Protein AF-A0A135VTE7-F1 (afdb_monomer_lite)

Secondary structure (DSSP, 8-state):
----PPPEEEEEETTEEEEEEEE-TTTS-EEEEEEEE-TTT--EEEEEE-SSHHHHHHHHH-HHHHHHT-TT----S----

Radius of gyration: 13.7 Å; chains: 1; bounding box: 42×28×35 Å

Foldseek 3Di:
DPPQQDWDWPDDDP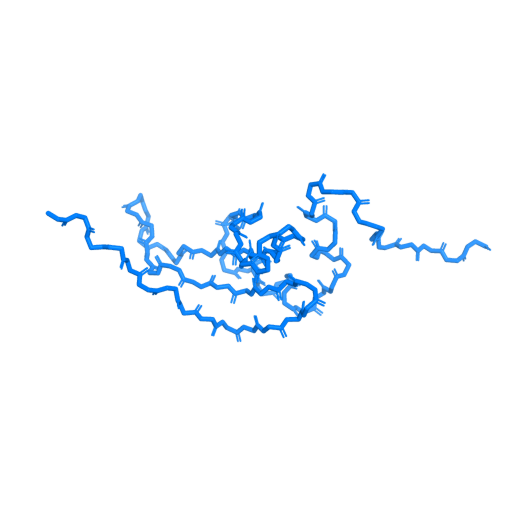QKTWTWRQADPVPRATFIFMWGQDPPPRDTDTQDTDPHPVLSVCVVVAVLSVCVSGPVNRHHPDDDD

pLDDT: mean 92.99, std 11.91, range [39.22, 98.62]

Structure (mmCIF, N/CA/C/O backbone):
data_AF-A0A135VTE7-F1
#
_entry.id   AF-A0A135VTE7-F1
#
loop_
_atom_site.group_PDB
_atom_site.id
_atom_site.type_symbol
_atom_site.label_atom_id
_atom_site.label_alt_id
_atom_site.label_comp_id
_atom_site.label_asym_id
_atom_site.label_entity_id
_atom_site.label_seq_id
_atom_site.pdbx_PDB_ins_code
_atom_site.Cartn_x
_atom_site.Cartn_y
_atom_site.Cartn_z
_atom_site.occupancy
_atom_site.B_iso_or_equiv
_atom_site.auth_seq_id
_atom_site.auth_comp_id
_atom_site.auth_asym_id
_atom_site.auth_atom_id
_atom_site.pdbx_PDB_model_num
ATOM 1 N N . MET A 1 1 ? -20.515 -14.042 15.252 1.00 39.22 1 MET A N 1
ATOM 2 C CA . MET A 1 1 ? -20.116 -13.787 13.848 1.00 39.22 1 MET A CA 1
ATOM 3 C C . MET A 1 1 ? -19.261 -12.527 13.818 1.00 39.22 1 MET A C 1
ATOM 5 O O . MET A 1 1 ? -19.765 -11.482 14.204 1.00 39.22 1 MET A O 1
ATOM 9 N N . LYS A 1 2 ? -17.976 -12.603 13.437 1.00 41.06 2 LYS A N 1
ATOM 10 C CA . LYS A 1 2 ? -17.180 -11.391 13.171 1.00 41.06 2 LYS A CA 1
ATOM 11 C C . LYS A 1 2 ? -17.686 -10.808 11.853 1.00 41.06 2 LYS A C 1
ATOM 13 O O . LYS A 1 2 ? -17.511 -11.428 10.809 1.00 41.06 2 LYS A O 1
ATOM 18 N N . VAL A 1 3 ? -18.379 -9.674 11.908 1.00 49.22 3 VAL A N 1
ATOM 19 C CA . VAL A 1 3 ? -18.814 -8.961 10.704 1.00 49.22 3 VAL A CA 1
ATOM 20 C C . VAL A 1 3 ? -17.556 -8.428 10.025 1.00 49.22 3 VAL A C 1
ATOM 22 O O . VAL A 1 3 ? -16.958 -7.461 10.488 1.00 49.22 3 VAL A O 1
ATOM 25 N N . SER A 1 4 ? -17.116 -9.095 8.960 1.00 57.44 4 SER A N 1
ATOM 26 C CA . SER A 1 4 ? -16.083 -8.555 8.079 1.00 57.44 4 SER A CA 1
ATOM 27 C C . SER A 1 4 ? -16.680 -7.332 7.381 1.00 57.44 4 SER A C 1
ATOM 29 O O . SER A 1 4 ? -17.630 -7.457 6.605 1.00 57.44 4 SER A O 1
ATOM 31 N N . LYS A 1 5 ? -16.199 -6.133 7.728 1.00 76.38 5 LYS A N 1
ATOM 32 C CA . LYS A 1 5 ? -16.608 -4.898 7.051 1.00 76.38 5 LYS A CA 1
ATOM 33 C C . LYS A 1 5 ? -16.109 -4.972 5.610 1.00 76.38 5 LYS A C 1
ATOM 35 O O . LYS A 1 5 ? -14.921 -5.188 5.386 1.00 76.38 5 LYS A O 1
ATOM 40 N N . LYS A 1 6 ? -17.016 -4.815 4.641 1.00 85.25 6 LYS A N 1
ATOM 41 C CA . LYS A 1 6 ? -16.629 -4.732 3.228 1.00 85.25 6 LYS A CA 1
ATOM 42 C C . LYS A 1 6 ? -15.712 -3.513 3.045 1.00 85.25 6 LYS A C 1
ATOM 44 O O . LYS A 1 6 ? -16.075 -2.445 3.540 1.00 85.25 6 LYS A O 1
ATOM 49 N N . PRO A 1 7 ? -14.559 -3.661 2.375 1.00 93.00 7 PRO A N 1
ATOM 50 C CA . PRO A 1 7 ? -13.672 -2.538 2.118 1.00 93.00 7 PRO A CA 1
ATOM 51 C C . PRO A 1 7 ? -14.336 -1.547 1.159 1.00 93.00 7 PRO A C 1
ATOM 53 O O . PRO A 1 7 ? -14.950 -1.952 0.169 1.00 93.00 7 PRO A O 1
ATOM 56 N N . THR A 1 8 ? -14.187 -0.256 1.443 1.00 97.06 8 THR A N 1
ATOM 57 C CA . THR A 1 8 ? -14.501 0.816 0.495 1.00 97.06 8 THR A CA 1
ATOM 58 C C . THR A 1 8 ? -13.272 1.042 -0.370 1.00 97.06 8 THR A C 1
ATOM 60 O O . THR A 1 8 ? -12.207 1.356 0.158 1.00 97.06 8 THR A O 1
ATOM 63 N N . VAL A 1 9 ? -13.408 0.874 -1.684 1.00 97.75 9 VAL A N 1
ATOM 64 C CA . VAL A 1 9 ? -12.336 1.175 -2.639 1.00 97.75 9 VAL A CA 1
ATOM 65 C C . VAL A 1 9 ? -12.370 2.665 -2.956 1.00 97.75 9 VAL A C 1
ATOM 67 O O . VAL A 1 9 ? -13.406 3.177 -3.373 1.00 97.75 9 VAL A O 1
ATOM 70 N N . LEU A 1 10 ? -11.252 3.349 -2.723 1.00 98.06 10 LEU A N 1
ATOM 71 C CA . LEU A 1 10 ? -11.097 4.779 -2.989 1.00 98.06 10 LEU A CA 1
ATOM 72 C C . LEU A 1 10 ? -10.527 5.028 -4.386 1.00 98.06 10 LEU A C 1
ATOM 74 O O . LEU A 1 10 ? -10.958 5.949 -5.071 1.00 98.06 10 LEU A O 1
ATOM 78 N N . MET A 1 11 ? -9.572 4.198 -4.811 1.00 98.38 11 MET A N 1
ATOM 79 C CA . MET A 1 11 ? -8.945 4.283 -6.127 1.00 98.38 11 MET A CA 1
ATOM 80 C C . MET A 1 11 ? -8.396 2.918 -6.547 1.00 98.38 11 MET A C 1
ATOM 82 O O . MET A 1 11 ? -7.936 2.141 -5.707 1.00 98.38 11 MET A O 1
ATOM 86 N N . GLU A 1 12 ? -8.416 2.636 -7.847 1.00 97.56 12 GLU A N 1
ATOM 87 C CA . GLU A 1 12 ? -7.776 1.463 -8.445 1.00 97.56 12 GLU A CA 1
ATOM 88 C C . GLU A 1 12 ? -6.708 1.916 -9.445 1.00 97.56 12 GLU A C 1
ATOM 90 O O . GLU A 1 12 ? -6.957 2.774 -10.291 1.00 97.56 12 GLU A O 1
ATOM 95 N N . ARG A 1 13 ? -5.512 1.334 -9.341 1.00 96.38 13 ARG A N 1
ATOM 96 C CA . ARG A 1 13 ? -4.379 1.563 -10.241 1.00 96.38 13 ARG A CA 1
ATOM 97 C C . ARG A 1 13 ? -3.611 0.257 -10.374 1.00 96.38 13 ARG A C 1
ATOM 99 O O . ARG A 1 13 ? -2.687 0.011 -9.604 1.00 96.38 13 ARG A O 1
ATOM 106 N N . PHE A 1 14 ? -4.026 -0.591 -11.316 1.00 96.31 14 PHE A N 1
ATOM 107 C CA . PHE A 1 14 ? -3.461 -1.932 -11.493 1.00 96.31 14 PHE A CA 1
ATOM 108 C C . PHE A 1 14 ? -1.917 -1.899 -11.477 1.00 96.31 14 PHE A C 1
ATOM 110 O O . PHE A 1 14 ? -1.341 -1.088 -12.206 1.00 96.31 14 PHE A O 1
ATOM 117 N N . PRO A 1 15 ? -1.241 -2.747 -10.673 1.00 97.69 15 PRO A N 1
ATOM 118 C CA . PRO A 1 15 ? -1.761 -3.893 -9.907 1.00 97.69 15 PRO A CA 1
ATOM 119 C C . PRO A 1 15 ? -2.317 -3.571 -8.504 1.00 97.69 15 PRO A C 1
ATOM 121 O O . PRO A 1 15 ? -2.655 -4.494 -7.760 1.00 97.69 15 PRO A O 1
ATOM 124 N N . TYR A 1 16 ? -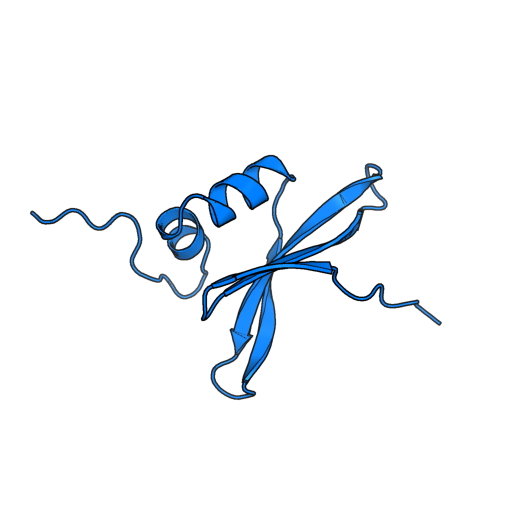2.414 -2.296 -8.131 1.00 98.56 16 TYR A N 1
ATOM 125 C CA . TYR A 1 16 ? -2.781 -1.829 -6.795 1.00 98.56 16 TYR A CA 1
ATOM 126 C C . TYR A 1 16 ? -4.217 -1.302 -6.701 1.00 98.56 16 TYR A C 1
ATOM 128 O O . TYR A 1 16 ? -4.828 -0.871 -7.682 1.00 98.56 16 TYR A O 1
ATOM 136 N N . ARG A 1 17 ? -4.746 -1.267 -5.479 1.00 98.56 17 ARG A N 1
ATOM 137 C CA . ARG A 1 17 ? -5.911 -0.458 -5.109 1.00 98.56 17 ARG A CA 1
ATOM 138 C C . ARG A 1 17 ? -5.804 0.051 -3.678 1.00 98.56 17 ARG A C 1
ATOM 140 O O . ARG A 1 17 ? -5.199 -0.592 -2.822 1.00 98.56 17 ARG A O 1
ATOM 147 N N . TYR A 1 18 ? -6.452 1.176 -3.426 1.00 98.62 18 TYR A N 1
ATOM 148 C CA . TYR A 1 18 ? -6.379 1.933 -2.181 1.00 98.62 18 TYR A CA 1
ATOM 149 C C . TYR A 1 18 ? -7.738 1.857 -1.498 1.00 98.62 18 TYR A C 1
ATOM 151 O O . TYR A 1 18 ? -8.762 2.151 -2.123 1.00 98.62 18 TYR A O 1
ATOM 159 N N . ILE A 1 19 ? -7.771 1.402 -0.245 1.00 98.19 19 ILE A N 1
ATOM 160 C CA . ILE A 1 19 ? -9.021 1.062 0.439 1.00 98.19 19 ILE A CA 1
ATOM 161 C C . ILE A 1 19 ? -9.087 1.607 1.865 1.00 98.19 19 ILE A C 1
ATOM 163 O O . ILE A 1 19 ? -8.071 1.840 2.520 1.00 98.19 19 ILE A O 1
ATOM 167 N N . GLN A 1 20 ? -10.315 1.715 2.371 1.00 97.56 20 GLN A N 1
ATOM 168 C CA . GLN A 1 20 ? -10.603 1.877 3.793 1.00 97.56 20 GLN A CA 1
ATOM 169 C C . GLN A 1 20 ? -11.463 0.723 4.320 1.00 97.56 20 GLN A C 1
ATOM 171 O O . GLN A 1 20 ? -12.456 0.334 3.698 1.00 97.56 20 GLN A O 1
ATOM 176 N N . VAL A 1 21 ? -11.120 0.200 5.501 1.00 94.50 21 VAL A N 1
ATOM 177 C CA . VAL A 1 21 ? -11.815 -0.916 6.171 1.00 94.50 21 VAL A CA 1
ATOM 178 C C . VAL A 1 21 ? -12.458 -0.446 7.479 1.00 94.50 21 VAL A C 1
ATOM 180 O O . VAL A 1 21 ? -12.222 -0.953 8.574 1.00 94.50 21 VAL A O 1
ATOM 183 N N . GLY A 1 22 ? -13.326 0.558 7.379 1.00 92.06 22 GLY A N 1
ATOM 184 C CA . GLY A 1 22 ? -13.974 1.140 8.550 1.00 92.06 22 GLY A CA 1
ATOM 185 C C . GLY A 1 22 ? -12.985 1.910 9.427 1.00 92.06 22 GLY A C 1
ATOM 186 O O . GLY A 1 22 ? -12.296 2.795 8.937 1.00 92.06 22 GLY A O 1
ATOM 187 N N . LYS A 1 23 ? -12.972 1.624 10.733 1.00 93.75 23 LYS A N 1
ATOM 188 C CA . LYS A 1 23 ? -12.197 2.361 11.742 1.00 93.75 23 LYS A CA 1
ATOM 189 C C . LYS A 1 23 ? -11.454 1.387 12.653 1.00 93.75 23 LYS A C 1
ATOM 191 O O . LYS A 1 23 ? -12.036 0.367 13.026 1.00 93.75 23 LYS A O 1
ATOM 196 N N . LEU A 1 24 ? -10.230 1.742 13.028 1.00 90.56 24 LEU A N 1
ATOM 197 C CA . LEU A 1 24 ? -9.391 1.039 13.992 1.00 90.56 24 LEU A CA 1
ATOM 198 C C . LEU A 1 24 ? -9.972 1.164 15.406 1.00 90.56 24 LEU A C 1
ATOM 200 O O . LEU A 1 24 ? -10.376 2.246 15.832 1.00 90.56 24 LEU A O 1
ATOM 204 N N . GLU A 1 25 ? -9.977 0.068 16.163 1.00 91.81 25 GLU A N 1
ATOM 205 C CA . GLU A 1 25 ? -10.528 0.043 17.528 1.00 91.81 25 GLU A CA 1
ATOM 206 C C . GLU A 1 25 ? -9.675 0.846 18.522 1.00 91.81 25 GLU A C 1
ATOM 208 O O . GLU A 1 25 ? -10.208 1.446 19.450 1.00 91.81 25 GLU A O 1
ATOM 213 N N . ILE A 1 26 ? -8.360 0.911 18.295 1.00 92.06 26 ILE A N 1
ATOM 214 C CA . ILE A 1 26 ? -7.394 1.548 19.203 1.00 92.06 26 ILE A CA 1
ATOM 215 C C . ILE A 1 26 ? -7.497 3.079 19.258 1.00 92.06 26 ILE A C 1
ATOM 217 O O . ILE A 1 26 ? -7.139 3.677 20.267 1.00 92.06 26 ILE A O 1
ATOM 221 N N . ASN A 1 27 ? -7.946 3.731 18.180 1.00 92.06 27 ASN A N 1
ATOM 222 C CA . ASN A 1 27 ? -7.932 5.196 18.066 1.00 92.06 27 ASN A CA 1
ATOM 223 C C . ASN A 1 27 ? -9.134 5.779 17.297 1.00 92.06 27 ASN A C 1
ATOM 225 O O . ASN A 1 27 ? -9.230 6.996 17.133 1.00 92.06 27 ASN A O 1
ATOM 229 N N . GLY A 1 28 ? -10.044 4.938 16.795 1.00 93.31 28 GLY A N 1
ATOM 230 C CA . GLY A 1 28 ? -11.217 5.357 16.028 1.00 93.31 28 GLY A CA 1
ATOM 231 C C . GLY A 1 28 ? -10.911 5.989 14.665 1.00 93.31 28 GLY A C 1
ATOM 232 O O . GLY A 1 28 ? -11.833 6.507 14.028 1.00 93.31 28 GLY A O 1
ATOM 233 N N . LYS A 1 29 ? -9.651 5.974 14.212 1.00 94.50 29 LYS A N 1
ATOM 234 C CA . LYS A 1 29 ? -9.227 6.499 12.907 1.00 94.50 29 LYS A CA 1
ATOM 235 C C . LYS A 1 29 ? -9.487 5.482 11.796 1.00 94.50 29 LYS A C 1
ATOM 237 O O . LYS A 1 29 ? -9.650 4.300 12.102 1.00 94.50 29 LYS A O 1
ATOM 242 N N . PRO A 1 30 ? -9.574 5.906 10.527 1.00 95.25 30 PRO A N 1
ATOM 243 C CA . PRO A 1 30 ? -9.785 4.978 9.423 1.00 95.25 30 PRO A CA 1
ATOM 244 C C . PRO A 1 30 ? -8.686 3.919 9.317 1.00 95.25 30 PRO A C 1
ATOM 246 O O . PRO A 1 30 ? -7.510 4.207 9.514 1.00 95.25 30 PRO A O 1
ATOM 249 N N . ASP A 1 31 ? -9.093 2.686 9.022 1.00 97.19 31 ASP A N 1
ATOM 250 C CA . ASP A 1 31 ? -8.179 1.588 8.693 1.00 97.19 31 ASP A CA 1
ATOM 251 C C . ASP A 1 31 ? -7.850 1.680 7.198 1.00 97.19 31 ASP A C 1
ATOM 253 O O . ASP A 1 31 ? -8.671 1.306 6.357 1.00 97.19 31 ASP A O 1
ATOM 257 N N . CYS A 1 32 ? -6.700 2.267 6.877 1.00 98.00 32 CYS A N 1
ATOM 258 C CA . CYS A 1 32 ? -6.257 2.570 5.519 1.00 98.00 32 CYS A CA 1
ATOM 259 C C . CYS A 1 32 ? -5.306 1.484 5.012 1.00 98.00 32 CYS A C 1
ATOM 261 O O . CYS A 1 32 ? -4.279 1.237 5.637 1.00 98.00 32 CYS A O 1
ATOM 263 N N . ARG A 1 33 ? -5.607 0.851 3.873 1.00 98.31 33 ARG A N 1
ATOM 264 C CA . ARG A 1 33 ? -4.763 -0.222 3.317 1.00 98.31 33 ARG A CA 1
ATOM 265 C C . ARG A 1 33 ? -4.529 -0.050 1.825 1.00 98.31 33 ARG A C 1
ATOM 267 O O . ARG A 1 33 ? -5.408 0.414 1.097 1.00 98.31 33 ARG A O 1
ATOM 274 N N . ILE A 1 34 ? -3.372 -0.513 1.372 1.00 98.50 34 ILE A N 1
ATOM 275 C CA . ILE A 1 34 ? -3.063 -0.735 -0.039 1.00 98.50 34 ILE A CA 1
ATOM 276 C C . ILE A 1 34 ? -3.153 -2.235 -0.288 1.00 98.50 34 ILE A C 1
ATOM 278 O O . ILE A 1 34 ? -2.580 -3.041 0.451 1.00 98.50 34 ILE A O 1
ATOM 282 N N . GLN A 1 35 ? -3.889 -2.617 -1.324 1.00 98.44 35 GLN A N 1
ATOM 283 C CA . GLN A 1 35 ? -3.982 -3.998 -1.770 1.00 98.44 35 GLN A CA 1
ATOM 284 C C . GLN A 1 35 ? -3.314 -4.160 -3.126 1.00 98.44 35 GLN A C 1
ATOM 286 O O . GLN A 1 35 ? -3.470 -3.305 -3.993 1.00 98.44 35 GLN A O 1
ATOM 291 N N . LY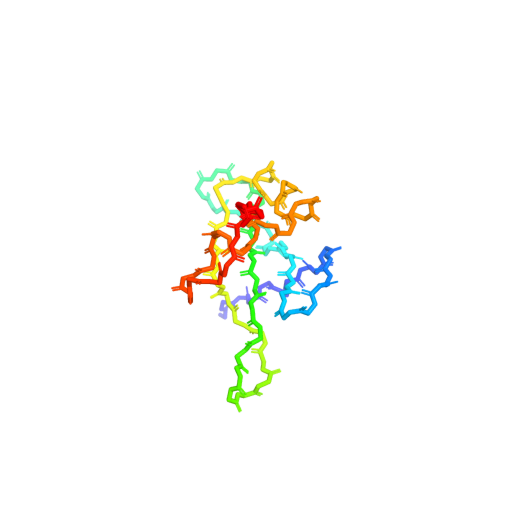S A 1 36 ? -2.644 -5.291 -3.328 1.00 98.38 36 LYS A N 1
ATOM 292 C CA . LYS A 1 36 ? -2.052 -5.689 -4.608 1.00 98.38 36 LYS A CA 1
ATOM 293 C C . LYS A 1 36 ? -2.737 -6.949 -5.110 1.00 98.38 36 LYS A C 1
ATOM 295 O O . LYS A 1 36 ? -3.150 -7.797 -4.313 1.00 98.38 36 LYS A O 1
ATOM 300 N N . VAL A 1 37 ? -2.916 -7.062 -6.420 1.00 97.81 37 VAL A N 1
ATOM 301 C CA . VAL A 1 37 ? -3.420 -8.298 -7.019 1.00 97.81 37 VAL A CA 1
ATOM 302 C C . VAL A 1 37 ? -2.387 -9.414 -6.850 1.00 97.81 37 VAL A C 1
ATOM 304 O O . VAL A 1 37 ? -1.220 -9.269 -7.202 1.00 97.81 37 VAL A O 1
ATOM 307 N N . ASP A 1 38 ? -2.819 -10.542 -6.298 1.00 96.38 38 ASP A N 1
ATOM 308 C CA . ASP A 1 38 ? -2.021 -11.760 -6.243 1.00 96.38 38 ASP A CA 1
ATOM 309 C C . ASP A 1 38 ? -1.934 -12.363 -7.649 1.00 96.38 38 ASP A C 1
ATOM 311 O O . ASP A 1 38 ? -2.958 -12.676 -8.262 1.00 96.38 38 ASP A O 1
ATOM 315 N N . SER A 1 39 ? -0.715 -12.527 -8.163 1.00 93.38 39 SER A N 1
ATOM 316 C CA . SER A 1 39 ? -0.463 -12.957 -9.545 1.00 93.38 39 SER A CA 1
ATOM 317 C C . SER A 1 39 ? -0.964 -14.372 -9.847 1.00 93.38 39 SER A C 1
ATOM 319 O O . SER A 1 39 ? -1.300 -14.670 -10.990 1.00 93.38 39 SER A O 1
ATOM 321 N N . TYR A 1 40 ? -1.057 -15.235 -8.831 1.00 94.38 40 TYR A N 1
ATOM 322 C CA . TYR A 1 40 ? -1.524 -16.611 -8.984 1.00 94.38 40 TYR A CA 1
ATOM 323 C C . TYR A 1 40 ? -3.056 -16.721 -8.983 1.00 94.38 40 TYR A C 1
ATOM 325 O O . TYR A 1 40 ? -3.636 -17.447 -9.787 1.00 94.38 40 TYR A O 1
ATOM 333 N N . THR A 1 41 ? -3.732 -16.010 -8.078 1.00 96.69 41 THR A N 1
ATOM 334 C CA . THR A 1 41 ? -5.187 -16.119 -7.874 1.00 96.69 41 THR A CA 1
ATOM 335 C C . THR A 1 41 ? -6.000 -15.019 -8.553 1.00 96.69 41 THR A C 1
ATOM 337 O O . THR A 1 41 ? -7.224 -15.139 -8.623 1.00 96.69 41 THR A O 1
ATOM 340 N N . GLY A 1 42 ? -5.365 -13.935 -9.007 1.00 95.75 42 GLY A N 1
ATOM 341 C CA . GLY A 1 42 ? -6.035 -12.763 -9.581 1.00 95.75 42 GLY A CA 1
ATOM 342 C C . GLY A 1 42 ? -6.869 -11.968 -8.571 1.00 95.75 42 GLY A C 1
ATOM 343 O O . GLY A 1 42 ? -7.702 -11.150 -8.957 1.00 95.75 42 GLY A O 1
ATOM 344 N N . ARG A 1 43 ? -6.699 -12.222 -7.267 1.00 96.56 43 ARG A N 1
ATOM 345 C CA . ARG A 1 43 ? -7.460 -11.571 -6.192 1.00 96.56 43 ARG A CA 1
ATOM 346 C C . ARG A 1 43 ? -6.592 -10.553 -5.473 1.00 96.56 43 ARG A C 1
ATOM 348 O O . ARG A 1 43 ? -5.436 -10.823 -5.176 1.00 96.56 43 ARG A O 1
ATOM 355 N N . TYR A 1 44 ? -7.176 -9.415 -5.122 1.00 97.38 44 TYR A N 1
ATOM 356 C CA . TYR A 1 44 ? -6.513 -8.428 -4.277 1.00 97.38 44 TYR A CA 1
ATOM 357 C C . TYR A 1 44 ? -6.285 -8.961 -2.857 1.00 97.38 44 TYR A C 1
ATOM 359 O O . TYR A 1 44 ? -7.198 -9.525 -2.246 1.00 97.38 44 TYR A O 1
ATOM 367 N N . ARG A 1 45 ? -5.077 -8.741 -2.334 1.00 96.56 45 ARG A N 1
ATOM 368 C CA . ARG A 1 45 ? -4.675 -9.024 -0.951 1.00 96.56 45 ARG A CA 1
ATOM 369 C C . ARG A 1 45 ? -4.072 -7.779 -0.319 1.00 96.56 45 ARG A C 1
ATOM 371 O O . ARG A 1 45 ? -3.516 -6.948 -1.030 1.00 96.56 45 ARG A O 1
ATOM 378 N N . ASP A 1 46 ? -4.189 -7.662 1.000 1.00 97.25 46 ASP A N 1
ATOM 379 C CA . ASP A 1 46 ? -3.532 -6.595 1.759 1.00 97.25 46 ASP A CA 1
ATOM 380 C C . ASP A 1 46 ? -2.018 -6.686 1.561 1.00 97.25 46 ASP A C 1
ATOM 382 O O . ASP A 1 46 ? -1.409 -7.703 1.887 1.00 97.25 46 ASP A O 1
ATOM 386 N N . MET A 1 47 ? -1.447 -5.629 0.988 1.00 97.69 47 MET A N 1
ATOM 387 C CA . MET A 1 47 ? -0.013 -5.478 0.749 1.00 97.69 47 MET A CA 1
ATOM 388 C C . MET A 1 47 ? 0.612 -4.622 1.848 1.00 97.69 47 MET A C 1
ATOM 390 O O . MET A 1 47 ? 1.652 -4.977 2.392 1.00 97.69 47 MET A O 1
ATOM 394 N N . TYR A 1 48 ? 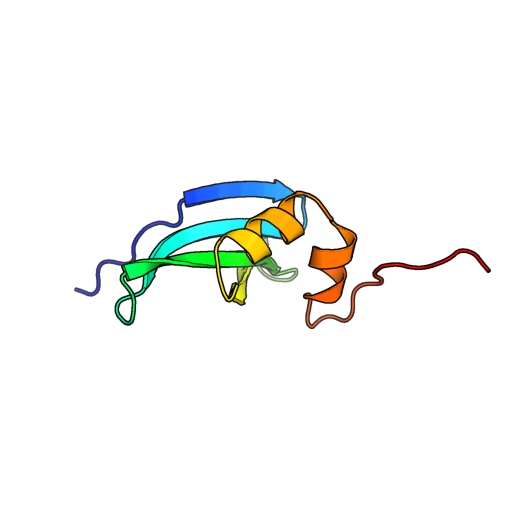-0.044 -3.511 2.194 1.00 98.19 48 TYR A N 1
ATOM 395 C CA . TYR A 1 48 ? 0.472 -2.536 3.148 1.00 98.19 48 TYR A CA 1
ATOM 396 C C . TYR A 1 48 ? -0.660 -1.930 3.990 1.00 98.19 48 TYR A C 1
ATOM 398 O O . TYR A 1 48 ? -1.719 -1.584 3.458 1.00 98.19 48 TYR A O 1
ATOM 406 N N . LEU A 1 49 ? -0.440 -1.803 5.302 1.00 97.31 49 LEU A N 1
ATOM 407 C CA . LEU A 1 49 ? -1.312 -1.078 6.232 1.00 97.31 49 LEU A CA 1
ATOM 408 C C . LEU A 1 49 ? -0.722 0.316 6.442 1.00 97.31 49 LEU A C 1
ATOM 410 O O . LEU A 1 49 ? 0.389 0.430 6.946 1.00 97.31 49 LEU A O 1
ATOM 414 N N . CYS A 1 50 ? -1.458 1.357 6.061 1.00 97.50 50 CYS A N 1
ATOM 415 C CA . CYS A 1 50 ? -1.008 2.730 6.236 1.00 97.50 50 CYS A CA 1
ATOM 416 C C . CYS A 1 50 ? -1.134 3.171 7.700 1.00 97.50 50 CYS A C 1
ATOM 418 O O . CYS A 1 50 ? -2.135 2.886 8.361 1.00 97.50 50 CYS A O 1
ATOM 420 N N . ASP A 1 51 ? -0.166 3.951 8.173 1.00 94.69 51 ASP A N 1
ATOM 421 C CA . ASP A 1 51 ? -0.143 4.532 9.516 1.00 94.69 51 ASP A CA 1
ATOM 422 C C . ASP A 1 51 ? -1.300 5.516 9.741 1.00 94.69 51 ASP A C 1
ATOM 424 O O . ASP A 1 51 ? -1.809 5.664 10.856 1.00 94.69 51 ASP A O 1
ATOM 428 N N . ASN A 1 52 ? -1.705 6.233 8.687 1.00 95.19 52 ASN A N 1
ATOM 429 C CA . ASN A 1 52 ? -2.789 7.211 8.721 1.00 95.19 52 ASN A CA 1
ATOM 430 C C . ASN A 1 52 ? -3.340 7.521 7.315 1.00 95.19 52 ASN A C 1
ATOM 432 O O . ASN A 1 52 ? -2.808 7.082 6.295 1.00 95.19 52 ASN A O 1
ATOM 436 N N . GLU A 1 53 ? -4.407 8.324 7.271 1.00 96.94 53 GLU A N 1
ATOM 437 C CA . GLU A 1 53 ? -5.044 8.765 6.025 1.00 96.94 53 GLU A CA 1
ATOM 438 C C . GLU A 1 53 ? -4.112 9.593 5.133 1.00 96.94 53 GLU A C 1
ATOM 440 O O . GLU A 1 53 ? -4.182 9.453 3.918 1.00 96.94 53 GLU A O 1
ATOM 445 N N . MET A 1 54 ? -3.216 10.412 5.701 1.00 97.88 54 MET A N 1
ATOM 446 C CA . MET A 1 54 ? -2.286 11.217 4.899 1.00 97.88 54 MET A CA 1
ATOM 447 C C . MET A 1 54 ? -1.328 10.326 4.107 1.00 97.88 54 MET A C 1
ATOM 449 O O . MET A 1 54 ? -1.129 10.572 2.925 1.00 97.88 54 MET A O 1
ATOM 453 N N . GLN A 1 55 ? -0.807 9.251 4.710 1.00 98.44 55 GLN A N 1
ATOM 454 C CA . GLN A 1 55 ? 0.049 8.296 4.001 1.00 98.44 55 GLN A CA 1
ATOM 455 C C . GLN A 1 55 ? -0.695 7.619 2.840 1.00 98.44 55 GLN A C 1
ATOM 457 O O . GLN A 1 55 ? -0.129 7.451 1.761 1.00 98.44 55 GLN A O 1
ATOM 462 N N . LEU A 1 56 ? -1.969 7.257 3.041 1.00 98.38 56 LEU A N 1
ATOM 463 C CA . LEU A 1 56 ? -2.790 6.682 1.974 1.00 98.38 56 LEU A CA 1
ATOM 464 C C . LEU A 1 56 ? -2.993 7.681 0.829 1.00 98.38 56 LEU A C 1
ATOM 466 O O . LEU A 1 56 ? -2.850 7.302 -0.329 1.00 98.38 56 LEU A O 1
ATOM 470 N N . MET A 1 57 ? -3.286 8.945 1.150 1.00 98.25 57 MET A N 1
ATOM 471 C CA . MET A 1 57 ? -3.441 10.006 0.151 1.00 98.25 57 MET A CA 1
ATOM 472 C C . MET A 1 57 ? -2.149 10.227 -0.639 1.00 98.25 57 MET A C 1
ATOM 474 O O . MET A 1 57 ? -2.195 10.266 -1.863 1.00 98.25 57 MET A O 1
ATOM 478 N N . THR A 1 58 ? -0.993 10.261 0.029 1.00 98.50 58 THR A N 1
ATOM 479 C CA . THR A 1 58 ? 0.309 10.343 -0.648 1.00 98.50 58 THR A CA 1
ATOM 480 C C . THR A 1 58 ? 0.525 9.164 -1.592 1.00 98.50 58 THR A C 1
ATOM 482 O O . THR A 1 58 ? 0.925 9.372 -2.728 1.00 98.50 58 THR A O 1
ATOM 485 N N . ALA A 1 59 ? 0.197 7.936 -1.182 1.00 98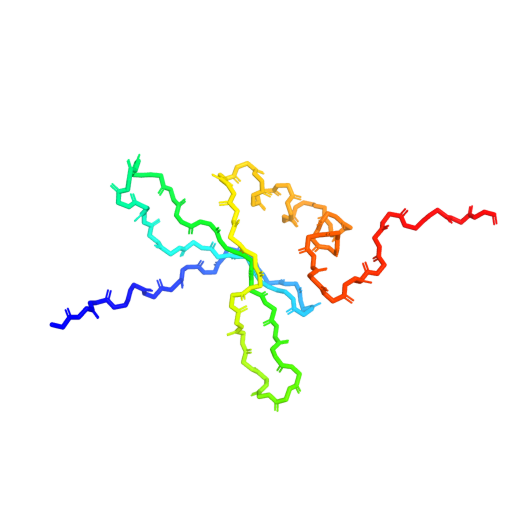.44 59 ALA A N 1
ATOM 486 C CA . ALA A 1 59 ? 0.315 6.766 -2.057 1.00 98.44 59 ALA A CA 1
ATOM 487 C C . ALA A 1 59 ? -0.654 6.807 -3.251 1.00 98.44 59 ALA A C 1
ATOM 489 O O . ALA A 1 59 ? -0.360 6.256 -4.309 1.00 98.44 59 ALA A O 1
ATOM 490 N N . MET A 1 60 ? -1.810 7.456 -3.102 1.00 98.31 60 MET A N 1
ATOM 491 C CA . MET A 1 60 ? -2.744 7.671 -4.207 1.00 98.31 60 MET A CA 1
ATOM 492 C C . MET A 1 60 ? -2.236 8.732 -5.196 1.00 98.31 60 MET A C 1
ATOM 494 O O . MET A 1 60 ? -2.445 8.599 -6.400 1.00 98.31 60 MET A O 1
ATOM 498 N N . GLU A 1 61 ? -1.580 9.781 -4.708 1.00 98.38 61 GLU A N 1
ATOM 499 C CA . GLU A 1 61 ? -1.065 10.878 -5.536 1.00 98.38 61 GLU A CA 1
ATOM 500 C C . GLU A 1 61 ? 0.277 10.535 -6.204 1.00 98.38 61 GLU A C 1
ATOM 502 O O . GLU A 1 61 ? 0.517 10.939 -7.342 1.00 98.38 61 GLU A O 1
ATOM 507 N N . ASP A 1 62 ? 1.118 9.745 -5.532 1.00 98.00 62 ASP A N 1
ATOM 508 C CA . ASP A 1 62 ? 2.452 9.343 -5.972 1.00 98.00 62 ASP A CA 1
ATOM 509 C C . ASP A 1 62 ? 2.550 7.815 -6.133 1.00 98.00 62 ASP A C 1
ATOM 511 O O . ASP A 1 62 ? 2.526 7.030 -5.177 1.00 98.00 62 ASP A O 1
ATOM 515 N N . HIS A 1 63 ? 2.684 7.379 -7.386 1.00 96.81 63 HIS A N 1
ATOM 516 C CA . HIS A 1 63 ? 2.838 5.965 -7.696 1.00 96.81 63 HIS A CA 1
ATOM 517 C C . HIS A 1 63 ? 4.182 5.394 -7.259 1.00 96.81 63 HIS A C 1
ATOM 519 O O . HIS A 1 63 ? 4.214 4.247 -6.815 1.00 96.81 63 HIS A O 1
ATOM 525 N N . ASP A 1 64 ? 5.263 6.165 -7.368 1.00 97.81 64 ASP A N 1
ATOM 526 C CA . ASP A 1 64 ? 6.582 5.707 -6.945 1.00 97.81 64 ASP A CA 1
ATOM 527 C C . ASP A 1 64 ? 6.593 5.474 -5.437 1.00 97.81 64 ASP A C 1
ATOM 529 O O . ASP A 1 64 ? 7.154 4.482 -4.977 1.00 97.81 64 ASP A O 1
ATOM 533 N N . TYR A 1 65 ? 5.851 6.279 -4.668 1.00 98.25 65 TYR A N 1
ATOM 534 C CA . TYR A 1 65 ? 5.645 6.003 -3.247 1.00 98.25 65 TYR A CA 1
ATOM 535 C C . TYR A 1 65 ? 4.950 4.654 -3.015 1.00 98.25 65 TYR A C 1
ATOM 537 O O . TYR A 1 65 ? 5.353 3.885 -2.145 1.00 98.25 65 TYR A O 1
ATOM 545 N N . THR A 1 66 ? 3.935 4.317 -3.820 1.00 98.38 66 THR A N 1
ATOM 546 C CA . THR A 1 66 ? 3.285 2.995 -3.748 1.00 98.38 66 THR A CA 1
ATOM 547 C C . THR A 1 66 ? 4.259 1.863 -4.080 1.00 98.38 66 THR A C 1
ATOM 549 O O . THR A 1 66 ? 4.262 0.854 -3.379 1.00 98.38 66 THR A O 1
ATOM 552 N N . CYS A 1 67 ? 5.089 2.026 -5.114 1.00 97.88 67 CYS A N 1
ATOM 553 C CA . CYS A 1 67 ? 6.116 1.050 -5.484 1.00 97.88 67 CYS A CA 1
ATOM 554 C C . CYS A 1 67 ? 7.176 0.891 -4.385 1.00 97.88 67 CYS A C 1
ATOM 556 O O . CYS A 1 67 ? 7.576 -0.229 -4.086 1.00 97.88 67 CYS A O 1
ATOM 558 N N . TRP A 1 68 ? 7.573 1.984 -3.729 1.00 97.88 68 TRP A N 1
ATOM 559 C CA . TRP A 1 68 ? 8.524 1.966 -2.617 1.00 97.88 68 TRP A CA 1
ATOM 560 C C . TRP A 1 68 ? 7.987 1.222 -1.383 1.00 97.88 68 TRP A C 1
ATOM 562 O O . TRP A 1 68 ? 8.747 0.562 -0.679 1.00 97.88 68 TRP A O 1
ATOM 572 N N . LEU A 1 69 ? 6.675 1.294 -1.128 1.00 97.75 69 LEU A N 1
ATOM 573 C CA . LEU A 1 69 ? 6.006 0.547 -0.054 1.00 97.75 69 LEU A CA 1
ATOM 574 C C . LEU A 1 69 ? 5.811 -0.947 -0.370 1.00 97.75 69 LEU A C 1
ATOM 576 O O . LEU A 1 69 ? 5.448 -1.715 0.526 1.00 97.75 69 LEU A O 1
ATOM 580 N N . ASP A 1 70 ? 5.986 -1.362 -1.625 1.00 97.81 70 ASP A N 1
ATOM 581 C CA . ASP A 1 70 ? 5.736 -2.733 -2.059 1.00 97.81 70 ASP A CA 1
ATOM 582 C C . ASP A 1 70 ? 6.872 -3.677 -1.611 1.00 97.81 70 ASP A C 1
ATOM 584 O O . ASP A 1 70 ? 8.027 -3.490 -2.010 1.00 97.81 70 ASP A O 1
ATOM 588 N N . PRO A 1 71 ? 6.577 -4.733 -0.825 1.00 96.50 71 PRO A N 1
ATOM 589 C CA . PRO A 1 71 ? 7.590 -5.684 -0.368 1.00 96.50 71 PRO A CA 1
ATOM 590 C C . PRO A 1 71 ? 8.253 -6.484 -1.502 1.00 96.50 71 PRO A C 1
ATOM 592 O O . PRO A 1 71 ? 9.308 -7.082 -1.280 1.00 96.50 71 PRO A O 1
ATOM 595 N N . ASP A 1 72 ? 7.683 -6.486 -2.711 1.00 96.31 72 ASP A N 1
ATOM 596 C CA . ASP A 1 72 ? 8.274 -7.127 -3.889 1.00 96.31 72 ASP A CA 1
ATOM 597 C C . ASP A 1 72 ? 9.449 -6.323 -4.488 1.00 96.31 72 ASP A C 1
ATOM 599 O O . ASP A 1 72 ? 10.015 -6.740 -5.498 1.00 96.31 72 ASP A O 1
ATOM 603 N N . ASN A 1 73 ? 9.858 -5.206 -3.865 1.00 93.31 73 ASN A N 1
ATOM 604 C CA . ASN A 1 73 ? 10.957 -4.333 -4.308 1.00 93.31 73 ASN A CA 1
ATOM 605 C C . ASN A 1 73 ? 10.755 -3.818 -5.741 1.00 93.31 73 ASN A C 1
ATOM 607 O O . ASN A 1 73 ? 11.662 -3.860 -6.578 1.00 93.31 73 ASN A O 1
ATOM 611 N N . VAL A 1 74 ? 9.537 -3.357 -6.035 1.00 95.88 74 VAL A N 1
ATOM 612 C CA . VAL A 1 74 ? 9.217 -2.746 -7.327 1.00 95.88 74 VAL A CA 1
ATOM 613 C C . VAL A 1 74 ? 10.064 -1.477 -7.491 1.00 95.88 74 VAL A C 1
ATOM 615 O O . VAL A 1 74 ? 10.139 -0.691 -6.545 1.00 95.88 74 VAL A O 1
ATOM 618 N N . PRO A 1 75 ? 10.706 -1.249 -8.656 1.00 96.19 75 PRO A N 1
ATOM 619 C CA . PRO A 1 75 ? 11.463 -0.026 -8.888 1.00 96.19 75 PRO A CA 1
ATOM 620 C C . PRO A 1 75 ? 10.612 1.214 -8.598 1.00 96.19 75 PRO A C 1
ATOM 622 O O . PRO A 1 75 ? 9.480 1.319 -9.070 1.00 96.19 75 PRO A O 1
ATOM 625 N N . ALA A 1 76 ? 11.170 2.127 -7.812 1.00 96.81 76 ALA A N 1
ATOM 626 C CA . ALA A 1 76 ? 10.532 3.355 -7.363 1.00 96.81 76 ALA A CA 1
ATOM 627 C C . ALA A 1 76 ? 11.560 4.482 -7.387 1.00 96.81 76 ALA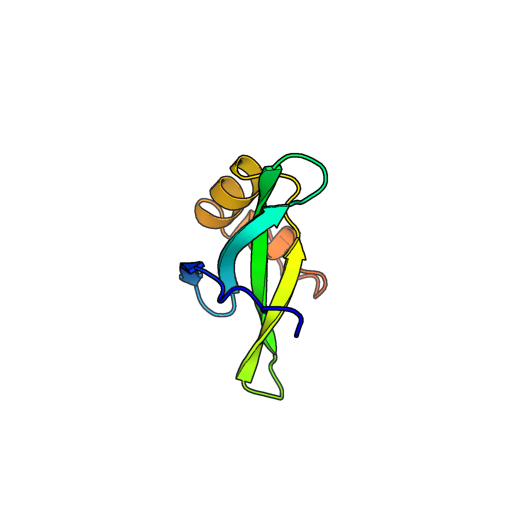 A C 1
ATOM 629 O O . ALA A 1 76 ? 12.714 4.252 -7.017 1.00 96.81 76 ALA A O 1
ATOM 630 N N . TYR A 1 77 ? 11.141 5.682 -7.796 1.00 96.12 77 TYR A N 1
ATOM 631 C CA . TYR A 1 77 ? 12.003 6.871 -7.855 1.00 96.12 77 TYR A CA 1
ATOM 632 C C . TYR A 1 77 ? 13.314 6.620 -8.617 1.00 96.12 77 TYR A C 1
ATOM 634 O O . TYR A 1 77 ? 14.396 7.025 -8.190 1.00 96.12 77 TYR A O 1
ATOM 642 N N . VAL A 1 78 ? 13.227 5.896 -9.733 1.00 93.75 78 VAL A N 1
ATOM 643 C CA . VAL A 1 78 ? 14.387 5.626 -10.583 1.00 93.75 78 VAL A CA 1
ATOM 644 C C . VAL A 1 78 ? 14.775 6.930 -11.274 1.00 93.75 78 VAL A C 1
ATOM 646 O O . VAL A 1 78 ? 13.967 7.512 -11.995 1.00 93.75 78 VAL A O 1
ATOM 649 N N . HIS A 1 79 ? 15.997 7.398 -11.039 1.00 88.44 79 HIS A N 1
ATOM 650 C CA . HIS A 1 79 ? 16.577 8.492 -11.807 1.00 88.44 79 HIS A CA 1
ATOM 651 C C . HIS A 1 79 ? 17.274 7.929 -13.046 1.00 88.44 79 HIS A C 1
ATOM 653 O O . HIS A 1 79 ? 18.000 6.939 -12.954 1.00 88.44 79 HIS A O 1
ATOM 659 N N . ASP A 1 80 ? 17.039 8.562 -14.192 1.00 78.81 80 ASP A N 1
ATOM 660 C CA . ASP A 1 80 ? 17.838 8.333 -15.390 1.00 78.81 80 ASP A CA 1
ATOM 661 C C . ASP A 1 80 ? 19.216 8.983 -15.160 1.00 78.81 80 ASP A C 1
ATOM 663 O O . ASP A 1 80 ? 19.318 10.213 -15.149 1.00 78.81 80 ASP A O 1
ATOM 667 N N . ASP A 1 81 ? 20.243 8.166 -14.903 1.00 62.28 81 ASP A N 1
ATOM 668 C CA . ASP A 1 81 ? 21.655 8.589 -14.885 1.00 62.28 81 ASP A CA 1
ATOM 669 C C . ASP A 1 81 ? 22.186 8.871 -16.306 1.00 62.28 81 ASP A C 1
ATOM 671 O O . ASP A 1 81 ? 21.872 8.089 -17.239 1.00 62.28 81 ASP A O 1
#

Sequence (81 aa):
MKVSKKPTVLMERFPYRYIQVGKLEINGKPDCRIQKVDSYTGRYRDMYLCDNEMQLMTAMEDHDYTCWLDPDNVPAYVHDD